Protein AF-A0A968KKZ0-F1 (afdb_monomer_lite)

Foldseek 3Di:
DLLLLVVLLCVLVPDPCCVVQPSVLSSVVLCVQLDDVRVVVLVVVVVVLVVVCVVVVHDPVRSCVDPSSLVSNLVSLVSSVVSCVVDPCSLVVSLVSQLVRVVVVCVVVVVPDDDSNVVSVVNSVSVVVSSVVSNVVVD

pLDDT: mean 91.96, std 5.71, range [55.72, 97.38]

Secondary structure (DSSP, 8-state):
-HHHHHHHHHTT---HHIIIIIHHHHHHHHHHHH-HHHHHHHHHHHHHHHHHHHHTT--HHHHHHSHHHHHHHHHHHHHHHHHHHT-TTHHHHHHHHHHHHHHHHHHH-TTS---HHHHHHHHHHHHHHHHHHHHHTT-

Radius of gyration: 15.68 Å; chains: 1; bounding box: 29×37×42 Å

Structure (mmCIF, N/CA/C/O backbone):
data_AF-A0A968KKZ0-F1
#
_entry.id   AF-A0A968KKZ0-F1
#
loop_
_atom_site.group_PDB
_atom_site.id
_atom_site.type_symbol
_atom_site.label_atom_id
_atom_site.label_alt_id
_atom_site.label_comp_id
_atom_site.label_asym_id
_atom_site.label_entity_id
_atom_site.label_seq_id
_atom_site.pdbx_PDB_ins_code
_atom_site.Cartn_x
_atom_site.Cartn_y
_atom_site.Cartn_z
_atom_site.occupancy
_atom_site.B_iso_or_equiv
_atom_site.auth_seq_id
_atom_site.auth_comp_id
_atom_site.auth_asym_id
_atom_site.auth_atom_id
_atom_site.pdbx_PDB_model_num
ATOM 1 N N . MET A 1 1 ? 0.863 -1.880 9.729 1.00 89.06 1 MET A N 1
ATOM 2 C CA . MET A 1 1 ? 0.291 -0.805 8.888 1.00 89.06 1 MET A CA 1
ATOM 3 C C . MET A 1 1 ? 0.206 -1.174 7.407 1.00 89.06 1 MET A C 1
ATOM 5 O O . MET A 1 1 ? -0.894 -1.139 6.879 1.00 89.06 1 MET A O 1
ATOM 9 N N . GLY A 1 2 ? 1.302 -1.571 6.743 1.00 89.56 2 GLY A N 1
ATOM 10 C CA . GLY A 1 2 ? 1.310 -1.813 5.286 1.00 89.56 2 GLY A CA 1
ATOM 11 C C . GLY A 1 2 ? 0.215 -2.755 4.752 1.00 89.56 2 GLY A C 1
ATOM 12 O O . GLY A 1 2 ? -0.418 -2.443 3.755 1.00 89.56 2 GLY A O 1
ATOM 13 N N . ARG A 1 3 ? -0.105 -3.853 5.455 1.00 89.81 3 ARG A N 1
ATOM 14 C CA . ARG A 1 3 ? -1.232 -4.737 5.085 1.00 89.81 3 ARG A CA 1
ATOM 15 C C . ARG A 1 3 ? -2.598 -4.042 5.154 1.00 89.81 3 ARG A C 1
ATOM 17 O O . ARG A 1 3 ? -3.441 -4.290 4.310 1.00 89.81 3 ARG A O 1
ATOM 24 N N . PHE A 1 4 ? -2.804 -3.178 6.146 1.00 90.56 4 PHE A N 1
ATOM 25 C CA . PHE A 1 4 ? -4.028 -2.385 6.313 1.00 90.56 4 PHE A CA 1
ATOM 26 C C . PHE A 1 4 ? -4.205 -1.418 5.135 1.00 90.56 4 PHE A C 1
ATOM 28 O O . PHE A 1 4 ? -5.279 -1.338 4.553 1.00 90.56 4 PHE A O 1
ATOM 35 N N . PHE A 1 5 ? -3.109 -0.759 4.746 1.00 93.25 5 PHE A N 1
ATOM 36 C CA . PHE A 1 5 ? -3.053 0.122 3.583 1.00 93.25 5 PHE A CA 1
ATOM 37 C C . PHE A 1 5 ? -3.373 -0.618 2.282 1.00 93.25 5 PHE A C 1
ATOM 39 O O . PHE A 1 5 ? -4.275 -0.204 1.562 1.00 93.25 5 PHE A O 1
ATOM 46 N N . VAL A 1 6 ? -2.688 -1.735 2.005 1.00 92.31 6 VAL A N 1
ATOM 47 C CA . VAL A 1 6 ? -2.926 -2.514 0.780 1.00 92.31 6 VAL A CA 1
ATOM 48 C C . VAL A 1 6 ? -4.352 -3.061 0.750 1.00 92.31 6 VAL A C 1
ATOM 50 O O . VAL A 1 6 ? -4.992 -2.955 -0.288 1.00 92.31 6 VAL A O 1
ATOM 53 N N . TYR A 1 7 ? -4.888 -3.541 1.879 1.00 90.62 7 TYR A N 1
ATOM 54 C CA . TYR A 1 7 ? -6.257 -4.065 1.966 1.00 90.62 7 TYR A CA 1
ATOM 55 C C . TYR A 1 7 ? -7.312 -3.066 1.474 1.00 90.62 7 TYR A C 1
ATOM 57 O O . TYR A 1 7 ? -8.220 -3.437 0.737 1.00 90.62 7 TYR A O 1
ATOM 65 N N . ALA A 1 8 ? -7.186 -1.782 1.816 1.00 88.56 8 ALA A N 1
ATOM 66 C CA . ALA A 1 8 ? -8.133 -0.764 1.346 1.00 88.56 8 ALA A CA 1
ATOM 67 C C . ALA A 1 8 ? -8.017 -0.440 -0.152 1.00 88.56 8 ALA A C 1
ATOM 69 O O . ALA A 1 8 ? -8.886 0.238 -0.705 1.00 88.56 8 ALA A O 1
ATOM 70 N N . LEU A 1 9 ? -6.951 -0.911 -0.797 1.00 89.62 9 LEU A N 1
ATOM 71 C CA . LEU A 1 9 ? -6.722 -0.803 -2.232 1.00 89.62 9 LEU A CA 1
ATOM 72 C C . LEU A 1 9 ? -7.031 -2.119 -2.963 1.00 89.62 9 LEU A C 1
ATOM 74 O O . LEU A 1 9 ? -7.143 -2.099 -4.184 1.00 89.62 9 LEU A O 1
ATOM 78 N N . GLU A 1 10 ? -7.197 -3.243 -2.249 1.00 82.19 10 GLU A N 1
ATOM 79 C CA . GLU A 1 10 ? -7.330 -4.583 -2.845 1.00 82.19 10 GLU A CA 1
ATOM 80 C C . GLU A 1 10 ? -8.475 -4.672 -3.851 1.00 82.19 10 GLU A C 1
ATOM 82 O O . GLU A 1 10 ? -8.279 -5.253 -4.911 1.00 82.19 10 GLU A O 1
ATOM 87 N N . GLY A 1 11 ? -9.621 -4.035 -3.584 1.00 77.50 11 GLY A N 1
ATOM 88 C CA . GLY A 1 11 ? -10.759 -4.025 -4.516 1.00 77.50 11 GLY A CA 1
ATOM 89 C C . GLY A 1 11 ? -10.452 -3.399 -5.885 1.00 77.50 11 GLY A C 1
ATOM 90 O O . GLY A 1 11 ? -11.189 -3.628 -6.843 1.00 77.50 11 GLY A O 1
ATOM 91 N N . TYR A 1 12 ? -9.357 -2.641 -5.987 1.00 76.38 12 TYR A N 1
ATOM 92 C CA . TYR A 1 12 ? -8.861 -2.016 -7.213 1.00 76.38 12 TYR A CA 1
ATOM 93 C C . TYR A 1 12 ? -7.598 -2.701 -7.768 1.00 76.38 12 TYR A C 1
ATOM 95 O O . TYR A 1 12 ? -7.179 -2.380 -8.876 1.00 76.38 12 TYR A O 1
ATOM 103 N N . LEU A 1 13 ? -7.001 -3.636 -7.020 1.00 82.12 13 LEU A N 1
ATOM 104 C CA . LEU A 1 13 ? -5.749 -4.338 -7.328 1.00 82.12 13 LEU A CA 1
ATOM 105 C C . LEU A 1 13 ? -6.003 -5.852 -7.453 1.00 82.12 13 LEU A C 1
ATOM 107 O O . LEU A 1 13 ? -5.469 -6.656 -6.679 1.00 82.12 13 LEU A O 1
ATOM 111 N N . ASN A 1 14 ? -6.855 -6.227 -8.412 1.00 78.00 14 ASN A N 1
ATOM 112 C CA . ASN A 1 14 ? -7.402 -7.585 -8.537 1.00 78.00 14 ASN A CA 1
ATOM 113 C C . ASN A 1 14 ? -6.532 -8.557 -9.349 1.00 78.00 14 ASN A C 1
ATOM 115 O O . ASN A 1 14 ? -6.816 -9.754 -9.363 1.00 78.00 14 ASN A O 1
ATOM 119 N N . GLU A 1 15 ? -5.470 -8.079 -9.995 1.00 81.62 15 GLU A N 1
ATOM 120 C CA . GLU A 1 15 ? -4.596 -8.936 -10.796 1.00 81.62 15 GLU A CA 1
ATOM 121 C C . GLU A 1 15 ? -3.863 -9.974 -9.920 1.00 81.62 15 GLU A C 1
ATOM 123 O O . GLU A 1 15 ? -3.204 -9.603 -8.935 1.00 81.62 15 GLU A O 1
ATOM 128 N N . PRO A 1 16 ? -3.904 -11.281 -10.260 1.00 83.00 16 PRO A N 1
ATOM 129 C CA . PRO A 1 16 ? -3.282 -12.336 -9.456 1.00 83.00 16 PRO A CA 1
ATOM 130 C C . PRO A 1 16 ? -1.789 -12.116 -9.208 1.00 83.00 16 PRO A C 1
ATOM 132 O O . PRO A 1 16 ? -1.272 -12.461 -8.141 1.00 83.00 16 PRO A O 1
ATOM 135 N N . ILE A 1 17 ? -1.083 -11.539 -10.182 1.00 83.50 17 ILE A N 1
ATOM 136 C CA . ILE A 1 17 ? 0.342 -11.236 -10.056 1.00 83.50 17 ILE A CA 1
ATOM 137 C C . ILE A 1 17 ? 0.608 -10.139 -9.021 1.00 83.50 17 ILE A C 1
ATOM 139 O O . ILE A 1 17 ? 1.571 -10.237 -8.260 1.00 83.50 17 ILE A O 1
ATOM 143 N N . ILE A 1 18 ? -0.289 -9.153 -8.897 1.00 83.50 18 ILE A N 1
ATOM 144 C CA . ILE A 1 18 ? -0.153 -8.080 -7.909 1.00 83.50 18 ILE A CA 1
ATOM 145 C C . ILE A 1 18 ? -0.248 -8.674 -6.504 1.00 83.50 18 ILE A C 1
ATOM 147 O O . ILE A 1 18 ? 0.588 -8.390 -5.642 1.00 83.50 18 ILE A O 1
ATOM 151 N N . ARG A 1 19 ? -1.213 -9.572 -6.282 1.00 83.62 19 ARG A N 1
ATOM 152 C CA . ARG A 1 19 ? -1.363 -10.259 -4.995 1.00 83.62 19 ARG A CA 1
ATOM 153 C C . ARG A 1 19 ? -0.162 -11.145 -4.658 1.00 83.62 19 ARG A C 1
ATOM 155 O O . ARG A 1 19 ? 0.277 -11.154 -3.509 1.00 83.62 19 ARG A O 1
ATOM 162 N N . ARG A 1 20 ? 0.368 -11.884 -5.638 1.00 85.56 20 ARG A N 1
ATOM 163 C CA . ARG A 1 20 ? 1.452 -12.861 -5.425 1.00 85.56 20 ARG A CA 1
ATOM 164 C C . ARG A 1 20 ? 2.835 -12.216 -5.282 1.00 85.56 20 ARG A C 1
ATOM 166 O O . ARG A 1 20 ? 3.604 -12.652 -4.428 1.00 85.56 20 ARG A O 1
ATOM 173 N N . ALA A 1 21 ? 3.141 -11.187 -6.072 1.00 86.56 21 ALA A N 1
ATOM 174 C CA . ALA A 1 21 ? 4.478 -10.593 -6.140 1.00 86.56 21 ALA A CA 1
ATOM 175 C C . ALA A 1 21 ? 4.568 -9.184 -5.527 1.00 86.56 21 ALA A C 1
ATOM 177 O O . ALA A 1 21 ? 5.604 -8.823 -4.967 1.00 86.56 21 ALA A O 1
ATOM 178 N N . ILE A 1 22 ? 3.495 -8.387 -5.587 1.00 92.75 22 ILE A N 1
ATOM 179 C CA . ILE A 1 22 ? 3.587 -6.928 -5.402 1.00 92.75 22 ILE A CA 1
ATOM 180 C C . ILE A 1 22 ? 2.999 -6.418 -4.086 1.00 92.75 22 ILE A C 1
ATOM 182 O O . ILE A 1 22 ? 3.480 -5.412 -3.566 1.00 92.75 22 ILE A O 1
ATOM 186 N N . TYR A 1 23 ? 2.036 -7.105 -3.465 1.00 90.88 23 TYR A N 1
ATOM 187 C CA . TYR A 1 23 ? 1.431 -6.640 -2.202 1.00 90.88 23 TYR A CA 1
ATOM 188 C C . TYR A 1 23 ? 2.469 -6.324 -1.122 1.00 90.88 23 TYR A C 1
ATOM 190 O O . TYR A 1 23 ? 2.337 -5.337 -0.397 1.00 90.88 23 TYR A O 1
ATOM 198 N N . ARG A 1 24 ? 3.535 -7.129 -1.032 1.00 90.88 24 ARG A N 1
ATOM 199 C CA . ARG A 1 24 ? 4.628 -6.868 -0.090 1.00 90.88 24 ARG A CA 1
ATOM 200 C C . ARG A 1 24 ? 5.386 -5.586 -0.434 1.00 90.88 24 ARG A C 1
ATOM 202 O O . ARG A 1 24 ? 5.689 -4.830 0.482 1.00 90.88 24 ARG A O 1
ATOM 209 N N . VAL A 1 25 ? 5.671 -5.343 -1.712 1.00 94.00 25 VAL A N 1
ATOM 210 C CA . VAL A 1 25 ? 6.340 -4.119 -2.181 1.00 94.00 25 VAL A CA 1
ATOM 211 C C . VAL A 1 25 ? 5.512 -2.894 -1.806 1.00 94.00 25 VAL A C 1
ATOM 213 O O . VAL A 1 25 ? 6.012 -2.002 -1.125 1.00 94.00 25 VAL A O 1
ATOM 216 N N . LEU A 1 26 ? 4.217 -2.895 -2.138 1.00 92.75 26 LEU A N 1
ATOM 217 C CA . LEU A 1 26 ? 3.322 -1.781 -1.813 1.00 92.75 26 LEU A CA 1
ATOM 218 C C . LEU A 1 26 ? 3.224 -1.562 -0.302 1.00 92.75 26 LEU A C 1
ATOM 220 O O . LEU A 1 26 ? 3.326 -0.428 0.162 1.00 92.75 26 LEU A O 1
ATOM 224 N N . ALA A 1 27 ? 3.100 -2.637 0.480 1.00 92.75 27 ALA A N 1
ATOM 225 C CA . ALA A 1 27 ? 3.059 -2.554 1.935 1.00 92.75 27 ALA A CA 1
ATOM 226 C C . ALA A 1 27 ? 4.344 -1.948 2.524 1.00 92.75 27 ALA A C 1
ATOM 228 O O . ALA A 1 27 ? 4.251 -1.127 3.437 1.00 92.75 27 ALA A O 1
ATOM 229 N N . VAL A 1 28 ? 5.521 -2.322 2.016 1.00 92.25 28 VAL A N 1
ATOM 230 C CA . VAL A 1 28 ? 6.817 -1.790 2.478 1.00 92.25 28 VAL A CA 1
ATOM 231 C C . VAL A 1 28 ? 7.005 -0.334 2.056 1.00 92.25 28 VAL A C 1
ATOM 233 O O . VAL A 1 28 ? 7.432 0.473 2.881 1.00 92.25 28 VAL A O 1
ATOM 236 N N . SER A 1 29 ? 6.575 0.036 0.844 1.00 92.88 29 SER A N 1
ATOM 237 C CA . SER A 1 29 ? 6.673 1.418 0.346 1.00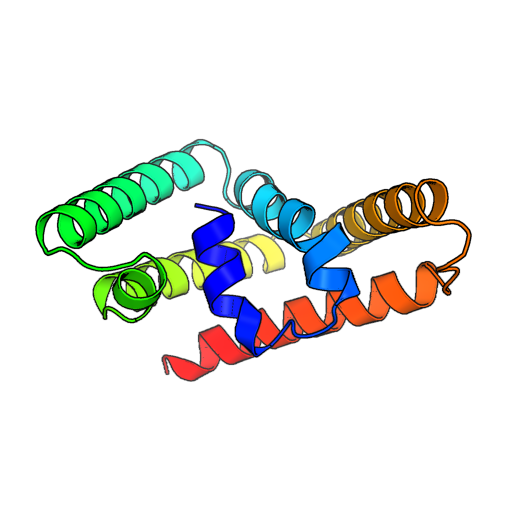 92.88 29 SER A CA 1
ATOM 238 C C . SER A 1 29 ? 6.011 2.437 1.286 1.00 92.88 29 SER A C 1
ATOM 240 O O . SER A 1 29 ? 6.399 3.602 1.336 1.00 92.88 29 SER A O 1
ATOM 242 N N . THR A 1 30 ? 5.019 2.007 2.078 1.00 93.38 30 THR A N 1
ATOM 243 C CA . THR A 1 30 ? 4.361 2.872 3.065 1.00 93.38 30 THR A CA 1
ATOM 244 C C . THR A 1 30 ? 5.281 3.311 4.198 1.00 93.38 30 THR A C 1
ATOM 246 O O . THR A 1 30 ? 5.177 4.454 4.642 1.00 93.38 30 THR A O 1
ATOM 249 N N . GLU A 1 31 ? 6.184 2.448 4.668 1.00 93.44 31 GLU A N 1
ATOM 250 C CA . GLU A 1 31 ? 7.156 2.807 5.705 1.00 93.44 31 GLU A CA 1
ATOM 251 C C . GLU A 1 31 ? 8.198 3.777 5.158 1.00 93.44 31 GLU A C 1
ATOM 253 O O . GLU A 1 31 ? 8.491 4.786 5.799 1.00 93.44 31 GLU A O 1
ATOM 258 N N . GLU A 1 32 ? 8.700 3.506 3.955 1.00 91.12 32 GLU A N 1
ATOM 259 C CA . GLU A 1 32 ? 9.680 4.351 3.272 1.00 91.12 32 GLU A CA 1
ATOM 260 C C . GLU A 1 32 ? 9.115 5.750 3.012 1.00 91.12 32 GLU A C 1
ATOM 262 O O . GLU A 1 32 ? 9.751 6.754 3.335 1.00 91.12 32 GLU A O 1
ATOM 267 N N . MET A 1 33 ? 7.877 5.825 2.515 1.00 93.69 33 MET A N 1
ATOM 268 C CA . MET A 1 33 ? 7.216 7.090 2.208 1.00 93.69 33 MET A CA 1
ATOM 269 C C . MET A 1 33 ? 6.845 7.871 3.477 1.00 93.69 33 MET A C 1
ATOM 271 O O . MET A 1 33 ? 7.157 9.057 3.636 1.00 93.69 33 MET A O 1
ATOM 275 N N . LEU A 1 34 ? 6.169 7.228 4.434 1.00 93.62 34 LEU A N 1
ATOM 276 C CA . LEU A 1 34 ? 5.674 7.917 5.631 1.00 93.62 34 LEU A CA 1
ATOM 277 C C . LEU A 1 34 ? 6.759 8.143 6.687 1.00 93.62 34 LEU A C 1
ATOM 279 O O . LEU A 1 34 ? 6.634 9.068 7.498 1.00 93.62 34 LEU A O 1
ATOM 283 N N . GLY A 1 35 ? 7.850 7.389 6.629 1.00 93.62 35 GLY A N 1
ATOM 284 C CA . GLY A 1 35 ? 8.920 7.400 7.611 1.00 93.62 35 GLY A CA 1
ATOM 285 C C . GLY A 1 35 ? 8.542 6.653 8.893 1.00 93.62 35 GLY A C 1
ATOM 286 O O . GLY A 1 35 ? 7.379 6.587 9.305 1.00 93.62 35 GLY A O 1
ATOM 287 N N . LYS A 1 36 ? 9.568 6.138 9.576 1.00 93.94 36 LYS A N 1
ATOM 288 C CA . LYS A 1 36 ? 9.442 5.242 10.737 1.00 93.94 36 LYS A CA 1
ATOM 289 C C . LYS A 1 36 ? 8.554 5.786 11.861 1.00 93.94 36 LYS A C 1
ATOM 291 O O . LYS A 1 36 ? 7.766 5.043 12.437 1.00 93.94 36 LYS A O 1
ATOM 296 N N . LYS A 1 37 ? 8.645 7.086 12.175 1.00 94.81 37 LYS A N 1
ATOM 297 C CA . LYS A 1 37 ? 7.842 7.707 13.247 1.00 94.81 37 LYS A CA 1
ATOM 298 C C . LYS A 1 37 ? 6.341 7.616 12.951 1.00 94.81 37 LYS A C 1
ATOM 300 O O . LYS A 1 37 ? 5.585 7.121 13.785 1.00 94.81 37 LYS A O 1
ATOM 305 N N . THR A 1 38 ? 5.923 8.057 11.765 1.00 95.12 38 THR A N 1
ATOM 306 C CA . THR A 1 38 ? 4.517 8.018 11.336 1.00 95.12 38 THR A CA 1
ATOM 307 C C . THR A 1 38 ? 4.036 6.580 11.184 1.00 95.12 38 THR A C 1
ATOM 309 O O . THR A 1 38 ? 2.974 6.233 11.699 1.00 95.12 38 THR A O 1
ATOM 312 N N . PHE A 1 39 ? 4.849 5.719 10.566 1.00 94.44 39 PHE A N 1
ATOM 313 C CA . PHE A 1 39 ? 4.535 4.300 10.402 1.00 94.44 39 PHE A CA 1
ATOM 314 C C . PHE A 1 39 ? 4.277 3.596 11.743 1.00 94.44 39 PHE A C 1
ATOM 316 O O . PHE A 1 39 ? 3.301 2.853 11.886 1.00 94.44 39 PHE A O 1
ATOM 323 N N . ASN A 1 40 ? 5.119 3.849 12.748 1.00 95.50 40 ASN A N 1
ATOM 324 C CA . ASN A 1 40 ? 4.975 3.257 14.077 1.00 95.50 40 ASN A CA 1
ATOM 325 C C . ASN A 1 40 ? 3.723 3.760 14.798 1.00 95.50 40 ASN A C 1
ATOM 327 O O . ASN A 1 40 ? 3.003 2.956 15.387 1.00 95.50 40 ASN A O 1
ATOM 331 N N . SER A 1 41 ? 3.431 5.061 14.708 1.00 96.12 41 SER A N 1
ATOM 332 C CA . SER A 1 41 ? 2.228 5.646 15.310 1.00 96.12 41 SER A CA 1
ATOM 333 C C . SER A 1 41 ? 0.948 5.013 14.748 1.00 96.12 41 SER A C 1
ATOM 335 O O . SER A 1 41 ? 0.107 4.529 15.509 1.00 96.12 41 SER A O 1
ATOM 337 N N . TYR A 1 42 ? 0.833 4.899 13.422 1.00 96.81 42 TYR A N 1
ATOM 338 C CA . TYR A 1 42 ? -0.311 4.225 12.800 1.00 96.81 42 TYR A CA 1
ATOM 339 C C . TYR A 1 42 ? -0.329 2.720 13.062 1.00 96.81 42 TYR A C 1
ATOM 341 O O . TYR A 1 42 ? -1.399 2.140 13.232 1.00 96.81 42 TYR A O 1
ATOM 349 N N . THR A 1 43 ? 0.832 2.068 13.144 1.00 96.00 43 THR A N 1
ATOM 350 C CA . THR A 1 43 ? 0.909 0.651 13.526 1.00 96.00 43 THR A CA 1
ATOM 351 C C . THR A 1 43 ? 0.354 0.418 14.930 1.00 96.00 43 THR A C 1
ATOM 353 O O . THR A 1 43 ? -0.386 -0.546 15.124 1.00 96.00 43 THR A O 1
ATO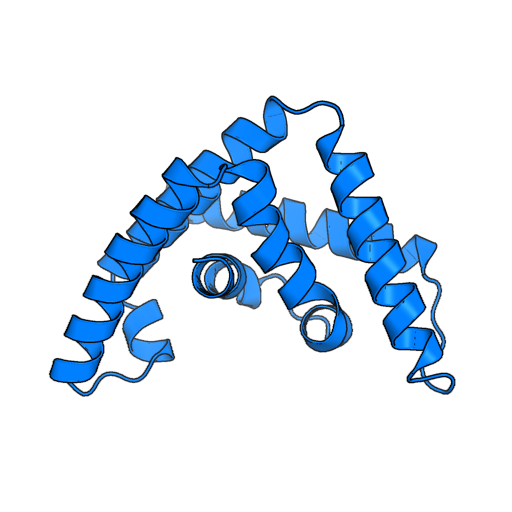M 356 N N . GLN A 1 44 ? 0.632 1.306 15.887 1.00 96.50 44 GLN A N 1
ATOM 357 C CA . GLN A 1 44 ? 0.045 1.242 17.228 1.00 96.50 44 GLN A CA 1
ATOM 358 C C . GLN A 1 44 ? -1.474 1.453 17.187 1.00 96.50 44 GLN A C 1
ATOM 360 O O . GLN A 1 44 ? -2.204 0.609 17.703 1.00 96.50 44 GLN A O 1
ATOM 365 N N . LYS A 1 45 ? -1.962 2.497 16.496 1.00 96.69 45 LYS A N 1
ATOM 366 C CA . LYS A 1 45 ? -3.408 2.755 16.316 1.00 96.69 45 LYS A CA 1
ATOM 367 C C . LYS A 1 45 ? -4.132 1.532 15.733 1.00 96.69 45 LYS A C 1
ATOM 369 O O . LYS A 1 45 ? -5.122 1.072 16.292 1.00 96.69 45 LYS A O 1
ATOM 374 N N . ILE A 1 46 ? -3.590 0.950 14.661 1.00 96.81 46 ILE A N 1
ATOM 375 C CA . ILE A 1 46 ? -4.125 -0.263 14.019 1.00 96.81 46 ILE A CA 1
ATOM 376 C C . ILE A 1 46 ? -4.086 -1.468 14.964 1.00 96.81 46 ILE A C 1
ATOM 378 O O . ILE A 1 46 ? -5.021 -2.264 14.984 1.00 96.81 46 ILE A O 1
ATOM 382 N N . THR A 1 47 ? -3.024 -1.614 15.756 1.00 97.12 47 THR A N 1
ATOM 383 C CA . THR A 1 47 ? -2.908 -2.715 16.722 1.00 97.12 47 THR A CA 1
ATOM 384 C C . THR A 1 47 ? -4.029 -2.660 17.756 1.00 97.12 47 THR A C 1
ATOM 386 O O . THR A 1 47 ? -4.618 -3.692 18.066 1.00 97.12 47 THR A O 1
ATOM 389 N N . GLU A 1 48 ? -4.369 -1.472 18.254 1.00 97.38 48 GLU A N 1
ATOM 390 C CA . GLU A 1 48 ? -5.475 -1.314 19.203 1.00 97.38 48 GLU A CA 1
ATOM 391 C C . GLU A 1 48 ? -6.843 -1.570 18.558 1.00 97.38 48 GLU A C 1
ATOM 393 O O . GLU A 1 48 ? -7.678 -2.249 19.158 1.00 97.38 48 GLU A O 1
ATOM 398 N N . ILE A 1 49 ? -7.048 -1.138 17.307 1.00 97.00 49 ILE A N 1
ATOM 399 C CA . ILE A 1 49 ? -8.250 -1.478 16.525 1.00 97.00 49 ILE A CA 1
ATOM 400 C C . ILE A 1 49 ? -8.401 -3.003 16.402 1.00 97.00 49 ILE A C 1
ATOM 402 O O . ILE A 1 49 ? -9.462 -3.552 16.698 1.00 97.00 49 ILE A O 1
ATOM 406 N N . LEU A 1 50 ? -7.326 -3.702 16.024 1.00 96.44 50 LEU A N 1
ATOM 407 C CA . LEU A 1 50 ? -7.323 -5.159 15.877 1.00 96.44 50 LEU A CA 1
ATOM 408 C C . LEU A 1 50 ? -7.567 -5.880 17.205 1.00 96.44 50 LEU A C 1
ATOM 410 O O . LEU A 1 50 ? -8.341 -6.834 17.245 1.00 96.44 50 LEU A O 1
ATOM 414 N N . LYS A 1 51 ? -6.946 -5.426 18.300 1.00 97.06 51 LYS A N 1
ATOM 415 C CA . LYS A 1 51 ? -7.178 -5.990 19.640 1.00 97.06 51 LYS A CA 1
ATOM 416 C C . LYS A 1 51 ? -8.629 -5.829 20.075 1.00 97.06 51 LYS A C 1
ATOM 418 O O . LYS A 1 51 ? -9.183 -6.758 20.658 1.00 97.06 51 LYS A O 1
ATOM 423 N N . LYS A 1 52 ? -9.235 -4.667 19.816 1.00 96.31 52 LYS A N 1
ATOM 424 C CA . LYS A 1 52 ? -10.649 -4.427 20.116 1.00 96.31 52 LYS A CA 1
ATOM 425 C C . LYS A 1 52 ? -11.538 -5.381 19.316 1.00 96.31 52 LYS A C 1
ATOM 427 O O . LYS A 1 52 ? -12.313 -6.113 19.920 1.00 96.31 52 LYS A O 1
ATOM 432 N N . GLY A 1 53 ? -11.345 -5.454 18.000 1.00 96.50 53 GLY A N 1
ATOM 433 C CA . GLY A 1 53 ? -12.116 -6.359 17.147 1.00 96.50 53 GLY A CA 1
ATOM 434 C C . GLY A 1 53 ? -11.968 -7.831 17.540 1.00 96.50 53 GLY A C 1
ATOM 435 O O . GLY A 1 53 ? -12.956 -8.553 17.601 1.00 96.50 53 GLY A O 1
ATOM 436 N N . ALA A 1 54 ? -10.758 -8.267 17.904 1.00 96.12 54 ALA A N 1
ATOM 437 C CA . ALA A 1 54 ? -10.525 -9.628 18.386 1.00 96.12 54 ALA A CA 1
ATOM 438 C C . ALA A 1 54 ? -11.270 -9.929 19.699 1.00 96.12 54 ALA A C 1
ATOM 440 O O . ALA A 1 54 ? -11.829 -11.014 19.844 1.00 96.12 54 ALA A O 1
ATOM 441 N N . LYS A 1 55 ? -11.324 -8.975 20.640 1.00 97.00 55 LYS A N 1
ATOM 442 C CA . LYS A 1 55 ? -12.117 -9.110 21.880 1.00 97.00 55 LYS A CA 1
ATOM 443 C C . LYS A 1 55 ? -13.618 -9.210 21.606 1.00 97.00 55 LYS A C 1
ATOM 445 O O . LYS A 1 55 ? -14.326 -9.86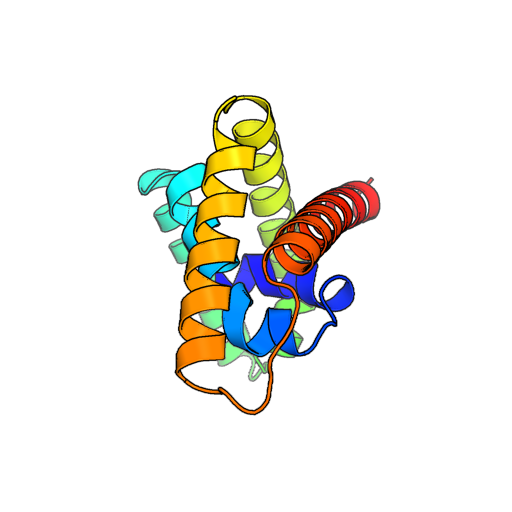4 22.360 1.00 97.00 55 LYS A O 1
ATOM 450 N N . GLU A 1 56 ? -14.079 -8.580 20.534 1.00 96.06 56 GLU A N 1
ATOM 451 C CA . GLU A 1 56 ? -15.468 -8.619 20.065 1.00 96.06 56 GLU A CA 1
ATOM 452 C C . GLU A 1 56 ? -15.759 -9.843 19.171 1.00 96.06 56 GLU A C 1
ATOM 454 O O . GLU A 1 56 ? -16.875 -10.004 18.686 1.00 96.06 56 GLU A O 1
ATOM 459 N N . GLY A 1 57 ? -14.775 -10.726 18.951 1.00 96.81 57 GLY A N 1
ATOM 460 C CA . GLY A 1 57 ? -14.927 -11.925 18.122 1.00 96.81 57 GLY A CA 1
ATOM 461 C C . GLY A 1 57 ? -14.959 -11.652 16.613 1.00 96.81 57 GLY A C 1
ATOM 462 O O . GLY A 1 57 ? -15.349 -12.525 15.837 1.00 96.81 57 GLY A O 1
ATOM 463 N N . LEU A 1 58 ? -14.552 -10.459 16.174 1.00 96.75 58 LEU A N 1
ATOM 464 C CA . LEU A 1 58 ? -14.537 -10.082 14.764 1.00 96.75 58 LEU A CA 1
ATOM 465 C C . LEU A 1 58 ? -13.342 -10.703 14.032 1.00 96.75 58 LEU A C 1
ATOM 467 O O . LEU A 1 58 ? -12.200 -10.670 14.496 1.00 96.75 58 LEU A O 1
ATOM 471 N N . SER A 1 59 ? -13.596 -11.214 12.827 1.00 95.69 59 SER A N 1
ATOM 472 C CA . SER A 1 59 ? -12.530 -11.588 11.896 1.00 95.69 59 SER A CA 1
ATOM 473 C C . SER A 1 59 ? -11.806 -10.346 11.369 1.00 95.69 59 SER A C 1
ATOM 475 O O . SER A 1 59 ? -12.364 -9.250 11.358 1.00 95.69 59 SER A O 1
ATOM 477 N N . TYR A 1 60 ? -10.581 -10.508 10.858 1.00 91.62 60 TYR A N 1
ATOM 478 C CA . TYR A 1 60 ? -9.821 -9.395 10.274 1.00 91.62 60 TYR A CA 1
ATOM 479 C C . TYR A 1 60 ? -10.627 -8.628 9.214 1.00 91.62 60 TYR A C 1
ATOM 481 O O . TYR A 1 60 ? -10.684 -7.405 9.259 1.00 91.62 60 TYR A O 1
ATOM 489 N N . ASN A 1 61 ? -11.303 -9.338 8.304 1.00 92.25 61 ASN A N 1
ATOM 490 C CA . ASN A 1 61 ? -12.098 -8.710 7.246 1.00 92.25 61 ASN A CA 1
ATOM 491 C C . ASN A 1 61 ? -13.257 -7.888 7.826 1.00 92.25 61 ASN A C 1
ATOM 493 O O . ASN A 1 61 ? -13.499 -6.778 7.365 1.00 92.25 61 ASN A O 1
ATOM 497 N N . LYS A 1 62 ? -13.915 -8.389 8.882 1.00 95.00 62 LYS A N 1
ATOM 498 C CA . LYS A 1 62 ? -14.960 -7.641 9.592 1.00 95.00 62 LYS A CA 1
ATOM 499 C C . LYS A 1 62 ? -14.397 -6.401 10.280 1.00 95.00 62 LYS A C 1
ATOM 501 O O . LYS A 1 62 ? -14.969 -5.330 10.144 1.00 95.00 62 LYS A O 1
ATOM 506 N N . VAL A 1 63 ? -13.225 -6.504 10.909 1.00 96.06 63 VAL A N 1
ATOM 507 C CA . VAL A 1 63 ? -12.537 -5.334 11.476 1.00 96.06 63 VAL A CA 1
ATOM 508 C C . VAL A 1 63 ? -12.212 -4.297 10.402 1.00 96.06 63 VAL A C 1
ATOM 510 O O . VAL A 1 63 ? -12.356 -3.107 10.656 1.00 96.06 63 VAL A O 1
ATOM 513 N N . MET A 1 64 ? -11.805 -4.706 9.199 1.00 92.94 64 MET A N 1
ATOM 514 C CA . MET A 1 64 ? -11.537 -3.770 8.099 1.00 92.94 64 MET A CA 1
ATOM 515 C C . MET A 1 64 ? -12.796 -3.052 7.586 1.00 92.94 64 MET A C 1
ATOM 517 O O . MET A 1 64 ? -12.689 -1.957 7.033 1.00 92.94 64 MET A O 1
ATOM 521 N N . GLU A 1 65 ? -13.980 -3.647 7.755 1.00 92.62 65 GLU A N 1
ATOM 522 C CA . GLU A 1 65 ? -15.261 -3.047 7.363 1.00 92.62 65 GLU A CA 1
ATOM 523 C C . GLU A 1 65 ? -15.730 -1.952 8.338 1.00 92.62 65 GLU A C 1
ATOM 525 O O . GLU A 1 65 ? -16.524 -1.090 7.937 1.00 92.62 65 GLU A O 1
ATOM 530 N N . GLU A 1 66 ? -15.212 -1.952 9.571 1.00 94.88 66 GLU A N 1
ATOM 531 C CA . GLU A 1 66 ? -15.536 -0.975 10.611 1.00 94.88 66 GLU A CA 1
ATOM 532 C C . GLU A 1 66 ? -15.177 0.456 10.203 1.00 94.88 66 GLU A C 1
ATOM 534 O O . GLU A 1 66 ? -14.141 0.724 9.581 1.00 94.88 66 GLU A O 1
ATOM 539 N N . LYS A 1 67 ? -16.010 1.410 10.637 1.00 93.44 67 LYS A N 1
ATOM 540 C CA . LYS A 1 67 ? -15.829 2.841 10.352 1.00 93.44 67 LYS A CA 1
ATOM 541 C C . LYS A 1 67 ? -14.433 3.333 10.755 1.00 93.44 67 LYS A C 1
ATOM 543 O O . LYS A 1 67 ? -13.747 3.945 9.944 1.00 93.44 67 LYS A O 1
ATOM 548 N N . VAL A 1 68 ? -13.977 2.979 11.960 1.00 94.62 68 VAL A N 1
ATOM 549 C CA . VAL A 1 68 ? -12.659 3.387 12.479 1.00 94.62 68 VAL A CA 1
ATOM 550 C C . VAL A 1 68 ? -11.498 2.863 11.623 1.00 94.62 68 VAL A C 1
ATOM 552 O O . VAL A 1 68 ? -10.491 3.552 11.451 1.00 94.62 68 VAL A O 1
ATOM 555 N N . SER A 1 69 ? -11.629 1.663 11.052 1.00 94.69 69 SER A N 1
ATOM 556 C CA . SER A 1 69 ? -10.611 1.067 10.180 1.00 94.69 69 SER A CA 1
ATOM 557 C C . SER A 1 69 ? -10.567 1.750 8.820 1.00 94.69 69 SER A C 1
ATOM 559 O O . SER A 1 69 ? -9.477 2.024 8.307 1.00 94.69 69 SER A O 1
ATOM 561 N N . LYS A 1 70 ? -11.738 2.067 8.256 1.00 93.00 70 LYS A N 1
ATOM 562 C CA . LYS A 1 70 ? -11.862 2.815 6.997 1.00 93.00 70 LYS A CA 1
ATOM 563 C C . LYS A 1 70 ? -11.289 4.222 7.130 1.00 93.00 70 LYS A C 1
ATOM 565 O O . LYS A 1 70 ? -10.425 4.587 6.340 1.00 93.00 70 LYS A O 1
ATOM 570 N N . GLU A 1 71 ? -11.663 4.950 8.181 1.00 94.31 71 GLU A N 1
ATOM 571 C CA . GLU A 1 71 ? -11.126 6.284 8.487 1.00 94.31 71 GLU A CA 1
ATOM 572 C C . GLU A 1 71 ? -9.608 6.248 8.684 1.00 94.31 71 GLU A C 1
ATOM 574 O O . GLU A 1 71 ? -8.878 7.019 8.064 1.00 94.31 71 GLU A O 1
ATOM 579 N N . THR A 1 72 ? -9.109 5.294 9.479 1.00 95.19 72 THR A N 1
ATOM 580 C CA . THR A 1 72 ? -7.664 5.137 9.704 1.00 95.19 72 THR A CA 1
ATOM 581 C C . THR A 1 72 ? -6.927 4.856 8.400 1.00 95.19 72 THR A C 1
ATOM 583 O O . THR A 1 72 ? -5.856 5.413 8.168 1.00 95.19 72 THR A O 1
ATOM 586 N N . THR A 1 73 ? -7.478 4.008 7.531 1.00 93.88 73 THR A N 1
ATOM 587 C CA . THR A 1 73 ? -6.823 3.715 6.254 1.00 93.88 73 THR A CA 1
ATOM 588 C C . THR A 1 73 ? -6.884 4.895 5.290 1.00 93.88 73 THR A C 1
ATOM 590 O O . THR A 1 73 ? -5.887 5.179 4.628 1.00 93.88 73 THR A O 1
ATOM 593 N N . HIS A 1 74 ? -7.998 5.626 5.259 1.00 94.25 74 HIS A N 1
ATOM 594 C CA . HIS A 1 74 ? -8.128 6.846 4.467 1.00 94.25 74 HIS A CA 1
ATOM 595 C C . HIS A 1 74 ? -7.103 7.910 4.892 1.00 94.25 74 HIS A C 1
ATOM 597 O O . HIS A 1 74 ? -6.416 8.473 4.041 1.00 94.25 74 HIS A O 1
ATOM 603 N N . GLU A 1 75 ? -6.919 8.134 6.199 1.00 95.44 75 GLU A N 1
ATOM 604 C CA . GLU A 1 75 ? -5.877 9.031 6.722 1.00 95.44 75 GLU A CA 1
ATOM 605 C C . GLU A 1 75 ? -4.475 8.625 6.231 1.00 95.44 75 GLU A C 1
ATOM 607 O O . GLU A 1 75 ? -3.707 9.469 5.765 1.00 95.44 75 GLU A O 1
ATOM 612 N N . ILE A 1 76 ? -4.145 7.330 6.301 1.00 96.25 76 ILE A N 1
ATOM 613 C CA . ILE A 1 76 ? -2.850 6.806 5.842 1.00 96.25 76 ILE A CA 1
ATOM 614 C C . ILE A 1 76 ? -2.681 7.041 4.337 1.00 96.25 76 ILE A C 1
ATOM 616 O O . ILE A 1 76 ? -1.619 7.499 3.915 1.00 96.25 76 ILE A O 1
ATOM 620 N N . ILE A 1 77 ? -3.709 6.751 3.533 1.00 95.94 77 ILE A N 1
ATOM 621 C CA . ILE A 1 77 ? -3.687 6.941 2.076 1.00 95.94 77 ILE A CA 1
ATOM 622 C C . ILE A 1 77 ? -3.514 8.418 1.723 1.00 95.94 77 ILE A C 1
ATOM 624 O O . ILE A 1 77 ? -2.697 8.743 0.863 1.00 95.94 77 ILE A O 1
ATOM 628 N N . LYS A 1 78 ? -4.208 9.319 2.421 1.00 96.25 78 LYS A N 1
ATOM 629 C CA . LYS A 1 78 ? -4.061 10.766 2.239 1.00 96.25 78 LYS A CA 1
ATOM 630 C C . LYS A 1 78 ? -2.640 11.235 2.534 1.00 96.25 78 LYS A C 1
ATOM 632 O O . LYS A 1 78 ? -2.034 11.896 1.695 1.00 96.25 78 LYS A O 1
ATOM 637 N N . LEU A 1 79 ? -2.075 10.844 3.676 1.00 96.25 79 LEU A N 1
ATOM 638 C CA . LEU A 1 79 ? -0.694 11.192 4.028 1.00 96.25 79 LEU A CA 1
ATOM 639 C C . LEU A 1 79 ? 0.314 10.616 3.031 1.00 96.25 79 LEU A C 1
ATOM 641 O O . LEU A 1 79 ? 1.286 11.284 2.672 1.00 96.25 79 LEU A O 1
ATOM 645 N N . TYR A 1 80 ? 0.085 9.380 2.586 1.00 96.38 80 TYR A N 1
ATOM 646 C CA . TYR A 1 80 ? 0.923 8.731 1.586 1.00 96.38 80 TYR A CA 1
ATOM 647 C C . TYR A 1 80 ? 0.892 9.520 0.280 1.00 96.38 80 TYR A C 1
ATOM 649 O O . TYR A 1 80 ? 1.946 9.894 -0.225 1.00 96.38 80 TYR A O 1
ATOM 657 N N . TRP A 1 81 ? -0.305 9.850 -0.211 1.00 95.88 81 TRP A N 1
ATOM 658 C CA . TRP A 1 81 ? -0.511 10.643 -1.419 1.00 95.88 81 TRP A CA 1
ATOM 659 C C . TRP A 1 81 ? 0.162 12.017 -1.336 1.00 95.88 81 TRP A C 1
ATOM 661 O O . TRP A 1 81 ? 0.902 12.401 -2.238 1.00 95.88 81 TRP A O 1
ATOM 671 N N . GLU A 1 82 ? -0.025 12.747 -0.237 1.00 95.19 82 GLU A N 1
ATOM 672 C CA . GLU A 1 82 ? 0.578 14.071 -0.046 1.00 95.19 82 GLU A CA 1
ATOM 673 C C . GLU A 1 82 ? 2.110 14.031 -0.057 1.00 95.19 82 GLU A C 1
ATOM 675 O O . GLU A 1 82 ? 2.751 14.909 -0.638 1.00 95.19 82 GLU A O 1
ATOM 680 N N . LYS A 1 83 ? 2.716 13.025 0.581 1.00 94.38 83 LYS A N 1
ATOM 681 C CA . LYS A 1 83 ? 4.173 12.865 0.567 1.00 94.38 83 LYS A CA 1
ATOM 682 C C . LYS A 1 83 ? 4.696 12.402 -0.784 1.00 94.38 83 LYS A C 1
ATOM 684 O O . LYS A 1 83 ? 5.736 12.884 -1.229 1.00 94.38 83 LYS A O 1
ATOM 689 N N . MET A 1 84 ? 3.959 11.513 -1.437 1.00 94.50 84 MET A N 1
ATOM 690 C CA . MET A 1 84 ? 4.261 11.027 -2.774 1.00 94.50 84 MET A CA 1
ATOM 691 C C . MET A 1 84 ? 4.372 12.193 -3.764 1.00 94.50 84 MET A C 1
ATOM 693 O O . MET A 1 84 ? 5.382 12.321 -4.447 1.00 94.50 84 MET A O 1
ATOM 697 N N . GLN A 1 85 ? 3.390 13.101 -3.759 1.00 92.75 85 GLN A N 1
ATOM 698 C CA . GLN A 1 85 ? 3.372 14.304 -4.606 1.00 92.75 85 GLN A CA 1
ATOM 699 C C . GLN A 1 85 ? 4.549 15.259 -4.332 1.00 92.75 85 GLN A C 1
ATOM 701 O O . GLN A 1 85 ? 4.956 16.016 -5.208 1.00 92.75 85 GLN A O 1
ATOM 706 N N . LYS A 1 86 ? 5.117 15.221 -3.122 1.00 93.31 86 LYS A N 1
ATOM 707 C CA . LYS A 1 86 ? 6.279 16.029 -2.717 1.00 93.31 86 LYS A CA 1
ATOM 708 C C . LYS A 1 86 ? 7.620 15.331 -2.955 1.00 93.31 86 LYS A C 1
ATOM 710 O O . LYS A 1 86 ? 8.653 15.919 -2.647 1.00 93.31 86 LYS A O 1
ATOM 715 N N . THR A 1 87 ? 7.621 14.099 -3.465 1.00 92.00 87 THR A N 1
ATOM 716 C CA . THR A 1 87 ? 8.827 13.282 -3.640 1.00 92.00 87 THR A CA 1
ATOM 717 C C . THR A 1 87 ? 9.078 13.035 -5.131 1.00 92.00 87 THR A C 1
ATOM 719 O O . THR A 1 87 ? 8.537 12.081 -5.688 1.00 92.00 87 THR A O 1
ATOM 722 N N . PRO A 1 88 ? 9.925 13.845 -5.800 1.00 86.31 88 PRO A N 1
ATOM 723 C CA . PRO A 1 88 ? 10.123 13.764 -7.251 1.00 86.31 88 PRO A CA 1
ATOM 724 C C . PRO A 1 88 ? 10.639 12.406 -7.746 1.00 86.31 88 PRO A C 1
ATOM 726 O O . PRO A 1 88 ? 10.372 12.010 -8.874 1.00 86.31 88 PRO A O 1
ATOM 729 N N . SER A 1 89 ? 11.384 11.676 -6.909 1.00 90.44 89 SER A N 1
ATOM 730 C CA . SER A 1 89 ? 11.958 10.372 -7.257 1.00 90.44 89 SER A CA 1
ATOM 731 C C . SER A 1 89 ? 11.022 9.193 -7.013 1.00 90.44 89 SER A C 1
ATOM 733 O O . SER A 1 89 ? 11.395 8.065 -7.335 1.00 90.44 89 SER A O 1
ATOM 735 N N . PHE A 1 90 ? 9.849 9.419 -6.417 1.00 90.19 90 PHE A N 1
ATOM 736 C CA . PHE A 1 90 ? 9.026 8.328 -5.911 1.00 90.19 90 PHE A CA 1
ATOM 737 C C . PHE A 1 90 ? 8.561 7.384 -7.015 1.00 90.19 90 PHE A C 1
ATOM 739 O O . PHE A 1 90 ? 8.683 6.174 -6.863 1.00 90.19 90 PHE A O 1
ATOM 746 N N . GLU A 1 91 ? 8.048 7.925 -8.122 1.00 93.44 91 GLU A N 1
ATOM 747 C CA . GLU A 1 91 ? 7.562 7.109 -9.236 1.00 93.44 91 GLU A CA 1
ATOM 748 C C . GLU A 1 91 ? 8.646 6.144 -9.713 1.00 93.44 91 GLU A C 1
ATOM 750 O O . GLU A 1 91 ? 8.430 4.936 -9.775 1.00 93.44 91 GLU A O 1
ATOM 755 N N . LYS A 1 92 ? 9.845 6.677 -9.965 1.00 94.88 92 LYS A N 1
ATOM 756 C CA . LYS A 1 92 ? 10.999 5.881 -10.377 1.00 94.88 92 LYS A CA 1
ATOM 757 C C . LYS A 1 92 ? 11.377 4.841 -9.320 1.00 94.88 92 LYS A C 1
ATOM 759 O O . LYS A 1 92 ? 11.642 3.695 -9.663 1.00 94.88 92 LYS A O 1
ATOM 764 N N . GLN A 1 93 ? 11.402 5.223 -8.042 1.00 94.00 93 GLN A N 1
ATOM 765 C CA . GLN A 1 93 ? 11.729 4.309 -6.944 1.00 94.00 93 GLN A CA 1
ATOM 766 C C . GLN A 1 93 ? 10.726 3.157 -6.848 1.00 94.00 93 GLN A C 1
ATOM 768 O O . GLN A 1 93 ? 11.142 2.003 -6.790 1.00 94.00 93 GLN A O 1
ATOM 773 N N . LEU A 1 94 ? 9.425 3.451 -6.889 1.00 94.94 94 LEU A N 1
ATOM 774 C CA . LEU A 1 94 ? 8.389 2.429 -6.809 1.00 94.94 94 LEU A CA 1
ATOM 775 C C . LEU A 1 94 ? 8.407 1.515 -8.040 1.00 94.94 94 LEU A C 1
ATOM 777 O O . LEU A 1 94 ? 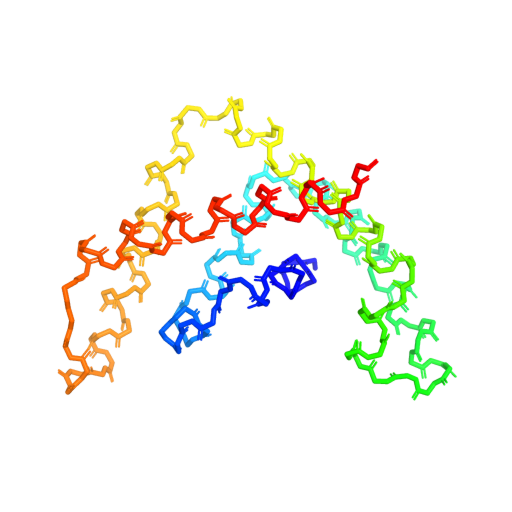8.354 0.298 -7.882 1.00 94.94 94 LEU A O 1
ATOM 781 N N . LYS A 1 95 ? 8.546 2.071 -9.252 1.00 96.06 95 LYS A N 1
ATOM 782 C CA . LYS A 1 95 ? 8.672 1.276 -10.485 1.00 96.06 95 LYS A CA 1
ATOM 783 C C . LYS A 1 95 ? 9.866 0.321 -10.419 1.00 96.06 95 LYS A C 1
ATOM 785 O O . LYS A 1 95 ? 9.701 -0.861 -10.696 1.00 96.06 95 LYS A O 1
ATOM 790 N N . ASN A 1 96 ? 11.020 0.783 -9.933 1.00 96.25 96 ASN A N 1
ATOM 791 C CA . ASN A 1 96 ? 12.194 -0.074 -9.732 1.00 96.25 96 ASN A CA 1
ATOM 792 C C . ASN A 1 96 ? 11.951 -1.190 -8.699 1.00 96.25 96 ASN A C 1
ATOM 794 O O . ASN A 1 96 ? 12.461 -2.298 -8.846 1.00 96.25 96 ASN A O 1
ATOM 798 N N . GLN A 1 97 ? 11.190 -0.918 -7.636 1.00 95.25 97 GLN A N 1
ATOM 799 C CA . GLN A 1 97 ? 10.842 -1.942 -6.647 1.00 95.25 97 GLN A CA 1
ATOM 800 C C . GLN A 1 97 ? 9.870 -2.985 -7.214 1.00 95.25 97 GLN A C 1
ATOM 802 O O . GLN A 1 97 ? 9.992 -4.169 -6.889 1.00 95.25 97 GLN A O 1
ATOM 807 N N . ILE A 1 98 ? 8.917 -2.558 -8.049 1.00 95.88 98 ILE A N 1
ATOM 808 C CA . ILE A 1 98 ? 7.995 -3.451 -8.762 1.00 95.88 98 ILE A CA 1
ATOM 809 C C . ILE A 1 98 ? 8.788 -4.330 -9.733 1.00 95.88 98 ILE A C 1
ATOM 811 O O . ILE A 1 98 ? 8.662 -5.550 -9.666 1.00 95.88 98 ILE A O 1
ATOM 815 N N . ASP A 1 99 ? 9.658 -3.733 -10.549 1.00 96.50 99 ASP A N 1
ATOM 816 C CA . ASP A 1 99 ? 10.531 -4.434 -11.498 1.00 96.50 99 ASP A CA 1
ATOM 817 C C . ASP A 1 99 ? 11.359 -5.530 -10.811 1.00 96.50 99 ASP A C 1
ATOM 819 O O . ASP A 1 99 ? 11.304 -6.703 -11.189 1.00 96.50 99 ASP A O 1
ATOM 823 N N . ALA A 1 100 ? 12.043 -5.180 -9.717 1.00 95.75 100 ALA A N 1
ATOM 824 C CA . ALA A 1 100 ? 12.856 -6.129 -8.964 1.00 95.75 100 ALA A CA 1
ATOM 825 C C . ALA A 1 100 ? 12.021 -7.289 -8.390 1.00 95.75 100 ALA A C 1
ATOM 827 O O . ALA A 1 100 ? 12.477 -8.437 -8.348 1.00 95.75 100 ALA A O 1
ATOM 828 N N . ALA A 1 101 ? 10.793 -7.012 -7.942 1.00 95.19 101 ALA A N 1
ATOM 829 C CA . ALA A 1 101 ? 9.894 -8.036 -7.420 1.00 95.19 101 ALA A CA 1
ATOM 830 C C . ALA A 1 101 ? 9.353 -8.957 -8.521 1.00 95.19 101 ALA A C 1
ATOM 832 O O . ALA A 1 101 ? 9.296 -10.170 -8.308 1.00 95.19 101 ALA A O 1
ATOM 833 N N . LEU A 1 102 ? 9.009 -8.410 -9.689 1.00 94.44 102 LEU A N 1
ATOM 834 C CA . LEU A 1 102 ? 8.564 -9.178 -10.854 1.00 94.44 102 LEU A CA 1
ATOM 835 C C . LEU A 1 102 ? 9.690 -10.045 -11.420 1.00 94.44 102 LEU A C 1
ATOM 837 O O . LEU A 1 102 ? 9.492 -11.244 -11.602 1.00 94.44 102 LEU A O 1
ATOM 841 N N . THR A 1 103 ? 10.891 -9.484 -11.578 1.00 94.50 103 THR A N 1
ATOM 842 C CA . THR A 1 103 ? 12.094 -10.222 -11.997 1.00 94.50 103 THR A CA 1
ATOM 843 C C . THR A 1 103 ? 12.359 -11.403 -11.068 1.00 94.50 103 THR A C 1
ATOM 845 O O . THR A 1 103 ? 12.563 -12.536 -11.510 1.00 94.50 103 THR A O 1
ATOM 848 N N . LYS A 1 104 ? 12.294 -11.169 -9.750 1.00 93.88 104 LYS A N 1
ATOM 849 C CA . LYS A 1 104 ? 12.459 -12.232 -8.755 1.00 93.88 104 LYS A CA 1
ATOM 850 C C . LYS A 1 104 ? 11.346 -13.279 -8.831 1.00 93.88 104 LYS A C 1
ATOM 852 O O . LYS A 1 104 ? 11.631 -14.463 -8.665 1.00 93.88 104 LYS A O 1
ATOM 857 N N . TYR A 1 105 ? 10.100 -12.861 -9.042 1.00 92.75 105 TYR A N 1
ATOM 858 C CA . TYR A 1 105 ? 8.963 -13.771 -9.167 1.00 92.75 105 TYR A CA 1
ATOM 859 C C . TYR A 1 105 ? 9.112 -14.680 -10.391 1.00 92.75 105 TYR A C 1
ATOM 861 O O . TYR A 1 105 ? 9.036 -15.899 -10.254 1.00 92.75 105 TYR A O 1
ATOM 869 N N . GLN A 1 106 ? 9.412 -14.109 -11.558 1.00 91.88 106 GLN A N 1
ATOM 870 C CA . GLN A 1 106 ? 9.579 -14.858 -12.803 1.00 91.88 106 GLN A CA 1
ATOM 871 C C . GLN A 1 106 ? 10.778 -15.815 -12.741 1.00 91.88 106 GLN A C 1
ATOM 873 O O . GLN A 1 106 ? 10.675 -16.953 -13.189 1.00 91.88 106 GLN A O 1
ATOM 878 N N . ALA A 1 107 ? 11.878 -15.434 -12.078 1.00 92.56 107 ALA A N 1
ATOM 879 C CA . ALA A 1 107 ? 13.003 -16.344 -11.832 1.00 92.56 107 ALA A CA 1
ATOM 880 C C . ALA A 1 107 ? 12.617 -17.582 -10.992 1.00 92.56 107 ALA A C 1
ATOM 882 O O . ALA A 1 107 ? 13.233 -18.637 -11.118 1.00 92.56 107 ALA A O 1
ATOM 883 N N . GLN A 1 108 ? 11.600 -17.468 -10.132 1.00 92.19 108 GLN A N 1
ATOM 884 C CA . GLN A 1 108 ? 11.061 -18.582 -9.338 1.00 92.19 108 GLN A CA 1
ATOM 885 C C . GLN A 1 108 ? 9.942 -19.348 -10.059 1.00 92.19 108 GLN A C 1
ATOM 887 O O . GLN A 1 108 ? 9.568 -20.441 -9.625 1.00 92.19 108 GLN A O 1
ATOM 892 N N . LYS A 1 109 ? 9.378 -18.760 -11.117 1.00 90.19 109 LYS A N 1
ATOM 893 C CA . LYS A 1 109 ? 8.233 -19.251 -11.889 1.00 90.19 109 LYS A CA 1
ATOM 894 C C . LYS A 1 109 ? 8.513 -19.089 -13.388 1.00 90.19 109 LYS A C 1
ATOM 896 O O . LYS A 1 109 ? 7.820 -18.320 -14.047 1.00 90.19 109 LYS A O 1
ATOM 901 N N . PRO A 1 110 ? 9.520 -19.795 -13.933 1.00 85.56 110 PRO A N 1
ATOM 902 C CA . PRO A 1 110 ? 9.949 -19.602 -15.319 1.00 85.56 110 PRO A CA 1
ATOM 903 C C . PRO A 1 110 ? 8.846 -19.922 -16.341 1.00 85.56 110 PRO A C 1
ATOM 905 O O . PRO A 1 110 ? 8.837 -19.341 -17.420 1.00 85.56 110 PRO A O 1
ATOM 908 N N . ASP A 1 111 ? 7.891 -20.783 -15.977 1.00 88.88 111 ASP A N 1
ATOM 909 C CA . ASP A 1 111 ? 6.738 -21.142 -16.813 1.00 88.88 111 ASP A CA 1
ATOM 910 C C . ASP A 1 111 ? 5.650 -20.046 -16.858 1.00 88.88 111 ASP A C 1
ATOM 912 O O . ASP A 1 111 ? 4.757 -20.090 -17.699 1.00 88.88 111 ASP A O 1
ATOM 916 N N . GLU A 1 112 ? 5.714 -19.052 -15.964 1.00 85.62 112 GLU A N 1
ATOM 917 C CA . GLU A 1 112 ? 4.839 -17.872 -15.932 1.00 85.62 112 GLU A CA 1
ATOM 918 C C . GLU A 1 112 ? 5.599 -16.652 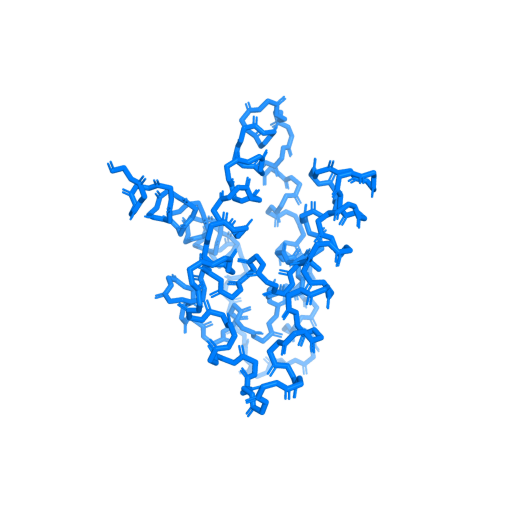-16.488 1.00 85.62 112 GLU A C 1
ATOM 920 O O . GLU A 1 112 ? 5.739 -15.643 -15.801 1.00 85.62 112 GLU A O 1
ATOM 925 N N . ALA A 1 113 ? 6.155 -16.745 -17.700 1.00 84.00 113 ALA A N 1
ATOM 926 C CA . ALA A 1 113 ? 6.872 -15.631 -18.323 1.00 84.00 113 ALA A CA 1
ATOM 927 C C . ALA A 1 113 ? 5.909 -14.534 -18.811 1.00 84.00 113 ALA A C 1
ATOM 929 O O . ALA A 1 113 ? 4.918 -14.819 -19.485 1.00 84.00 113 ALA A O 1
ATOM 930 N N . PHE A 1 114 ? 6.222 -13.277 -18.503 1.00 88.75 114 PHE A N 1
ATOM 931 C CA . PHE A 1 114 ? 5.471 -12.100 -18.944 1.00 88.75 114 PHE A CA 1
ATOM 932 C C . PHE A 1 114 ? 6.425 -10.932 -19.232 1.00 88.75 114 PHE A C 1
ATOM 934 O O . PHE A 1 114 ? 7.612 -10.980 -18.906 1.00 88.75 114 PHE A O 1
ATOM 941 N N . ASP A 1 115 ? 5.907 -9.884 -19.871 1.00 92.56 115 ASP A N 1
ATOM 942 C CA . ASP A 1 115 ? 6.656 -8.654 -20.123 1.00 92.56 115 ASP A CA 1
ATOM 943 C C . ASP A 1 115 ? 6.747 -7.821 -18.836 1.00 92.56 115 ASP A C 1
ATOM 945 O O . ASP A 1 115 ? 5.784 -7.180 -18.414 1.00 92.56 115 ASP A O 1
ATOM 949 N N . ILE A 1 116 ? 7.909 -7.854 -18.184 1.00 92.50 116 ILE A N 1
ATOM 950 C CA . ILE A 1 116 ? 8.132 -7.154 -16.915 1.00 92.50 116 ILE A CA 1
ATOM 951 C C . ILE A 1 116 ? 7.927 -5.644 -17.072 1.00 92.50 116 ILE A C 1
ATOM 953 O O . ILE A 1 116 ? 7.295 -5.042 -16.207 1.00 92.50 116 ILE A O 1
ATOM 957 N N . GLU A 1 117 ? 8.410 -5.031 -18.155 1.00 94.12 117 GLU A N 1
ATOM 958 C CA . GLU A 1 117 ? 8.342 -3.577 -18.336 1.00 94.12 117 GLU A CA 1
ATOM 959 C C . GLU A 1 117 ? 6.890 -3.113 -18.490 1.00 94.12 117 GLU A C 1
ATOM 961 O O . GLU A 1 117 ? 6.461 -2.172 -17.812 1.00 94.12 117 GLU A O 1
ATOM 966 N N . ALA A 1 118 ? 6.105 -3.831 -19.300 1.00 93.06 118 ALA A N 1
ATOM 967 C CA . ALA A 1 118 ? 4.676 -3.567 -19.443 1.00 93.06 118 ALA A CA 1
ATOM 968 C C . ALA A 1 118 ? 3.941 -3.706 -18.097 1.00 93.06 118 ALA A C 1
ATOM 970 O O . ALA A 1 118 ? 3.207 -2.802 -17.687 1.00 93.06 118 ALA A O 1
ATOM 971 N N . TYR A 1 119 ? 4.205 -4.785 -17.351 1.00 92.56 119 TYR A N 1
ATOM 972 C CA . TYR A 1 119 ? 3.585 -5.003 -16.041 1.00 92.56 119 TYR A CA 1
ATOM 973 C C . TYR A 1 119 ? 4.008 -3.958 -14.999 1.00 92.56 119 TYR A C 1
ATOM 975 O O . TYR A 1 119 ? 3.193 -3.574 -14.162 1.00 92.56 119 TYR A O 1
ATOM 983 N N . VAL A 1 120 ? 5.247 -3.457 -15.027 1.00 94.81 120 VAL A N 1
ATOM 984 C CA . VAL A 1 120 ? 5.680 -2.369 -14.132 1.00 94.81 120 VAL A CA 1
ATOM 985 C C . VAL A 1 120 ? 4.810 -1.129 -14.330 1.00 94.81 120 VAL A C 1
ATOM 987 O O . VAL A 1 120 ? 4.369 -0.529 -13.344 1.00 94.81 120 VAL A O 1
ATOM 990 N N . LEU A 1 121 ? 4.553 -0.753 -15.586 1.00 94.25 121 LEU A N 1
ATOM 991 C CA . LEU A 1 121 ? 3.721 0.402 -15.919 1.00 94.25 121 LEU A CA 1
ATOM 992 C C . LEU A 1 121 ? 2.268 0.185 -15.487 1.00 94.25 121 LEU A C 1
ATOM 994 O O . LEU A 1 121 ? 1.729 1.014 -14.754 1.00 94.25 121 LEU A O 1
ATOM 998 N N . GLU A 1 122 ? 1.669 -0.949 -15.850 1.00 92.38 122 GLU A N 1
ATOM 999 C CA . GLU A 1 122 ? 0.276 -1.256 -15.503 1.00 92.38 122 GLU A CA 1
ATOM 1000 C C . GLU A 1 122 ? 0.045 -1.291 -13.991 1.00 92.38 122 GLU A C 1
ATOM 1002 O O . GLU A 1 122 ? -0.900 -0.693 -13.476 1.00 92.38 122 GLU A O 1
ATOM 1007 N N . ILE A 1 123 ? 0.928 -1.959 -13.249 1.00 92.44 123 ILE A N 1
ATOM 1008 C CA . ILE A 1 123 ? 0.806 -2.088 -11.795 1.00 92.44 123 ILE A CA 1
ATOM 1009 C C . ILE A 1 123 ? 0.958 -0.728 -11.118 1.00 92.44 123 ILE A C 1
ATOM 1011 O O . ILE A 1 123 ? 0.224 -0.430 -10.169 1.00 92.44 123 ILE A O 1
ATOM 1015 N N . TYR A 1 124 ? 1.889 0.102 -11.596 1.00 94.06 124 TYR A N 1
ATOM 1016 C CA . TYR A 1 124 ? 2.028 1.468 -11.108 1.00 94.06 124 TYR A CA 1
ATOM 1017 C C . TYR A 1 124 ? 0.746 2.271 -11.359 1.00 94.06 124 TYR A C 1
ATOM 1019 O O . TYR A 1 124 ? 0.213 2.880 -10.429 1.00 94.06 124 TYR A O 1
ATOM 1027 N N . ASP A 1 125 ? 0.196 2.214 -12.571 1.00 92.88 125 ASP A N 1
ATOM 1028 C CA . ASP A 1 125 ? -1.020 2.943 -12.928 1.00 92.88 125 ASP A CA 1
ATOM 1029 C C . ASP A 1 125 ? -2.235 2.468 -12.126 1.00 92.88 125 ASP A C 1
ATOM 1031 O O . ASP A 1 125 ? -2.980 3.296 -11.588 1.00 92.88 125 ASP A O 1
ATOM 1035 N N . TYR A 1 126 ? -2.414 1.156 -11.954 1.00 92.38 126 TYR A N 1
ATOM 1036 C CA . TYR A 1 126 ? -3.463 0.599 -11.098 1.00 92.38 126 TYR A CA 1
ATOM 1037 C C . TYR A 1 126 ? -3.319 1.050 -9.652 1.00 92.38 126 TYR A C 1
ATOM 1039 O O . TYR A 1 126 ? -4.313 1.419 -9.021 1.00 92.38 126 TYR A O 1
ATOM 1047 N N . PHE A 1 127 ? -2.096 1.08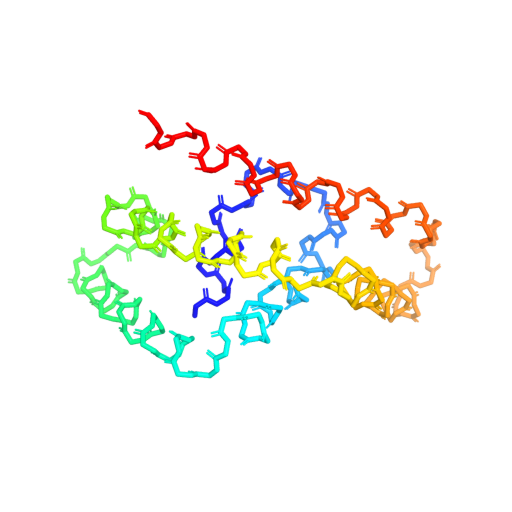6 -9.129 1.00 93.75 127 PHE A N 1
ATOM 1048 C CA . PHE A 1 127 ? -1.840 1.588 -7.788 1.00 93.75 127 PHE A CA 1
ATOM 1049 C C . PHE A 1 127 ? -2.220 3.067 -7.651 1.00 93.75 127 PHE A C 1
ATOM 1051 O O . PHE A 1 127 ? -2.957 3.429 -6.730 1.00 93.75 127 PHE A O 1
ATOM 1058 N N . ILE A 1 128 ? -1.809 3.920 -8.592 1.00 94.69 128 ILE A N 1
ATOM 1059 C CA . ILE A 1 128 ? -2.175 5.343 -8.591 1.00 94.69 128 ILE A CA 1
ATOM 1060 C C . ILE A 1 128 ? -3.692 5.533 -8.701 1.00 94.69 128 ILE A C 1
ATOM 1062 O O . ILE A 1 128 ? -4.266 6.357 -7.982 1.00 94.69 128 ILE A O 1
ATOM 1066 N N . GLN A 1 129 ? -4.363 4.771 -9.564 1.00 93.19 129 GLN A N 1
ATOM 1067 C CA . GLN A 1 129 ? -5.820 4.815 -9.682 1.00 93.19 129 GLN A CA 1
ATOM 1068 C C . GLN A 1 129 ? -6.514 4.357 -8.397 1.00 93.19 129 GLN A C 1
ATOM 1070 O O . GLN A 1 129 ? -7.483 4.990 -7.978 1.00 93.19 129 GLN A O 1
ATOM 1075 N N . ALA A 1 130 ? -6.021 3.299 -7.751 1.00 92.75 130 ALA A N 1
ATOM 1076 C CA . ALA A 1 130 ? -6.561 2.801 -6.491 1.00 92.75 130 ALA A CA 1
ATOM 1077 C C . ALA A 1 130 ? -6.470 3.860 -5.383 1.00 92.75 130 ALA A C 1
ATOM 1079 O O . ALA A 1 130 ? -7.450 4.087 -4.669 1.00 92.75 130 ALA A O 1
ATOM 1080 N N . LEU A 1 131 ? -5.329 4.556 -5.278 1.00 94.12 131 LEU A N 1
ATOM 1081 C CA . LEU A 1 131 ? -5.154 5.661 -4.331 1.00 94.12 131 LEU A CA 1
ATOM 1082 C C . LEU A 1 131 ? -6.170 6.779 -4.584 1.00 94.12 131 LEU A C 1
ATOM 1084 O O . LEU A 1 131 ? -6.861 7.196 -3.656 1.00 94.12 131 LEU A O 1
ATOM 1088 N N . LYS A 1 132 ? -6.305 7.232 -5.838 1.00 93.31 132 LYS A N 1
ATOM 1089 C CA . LYS A 1 132 ? -7.262 8.288 -6.213 1.00 93.31 132 LYS A CA 1
ATOM 1090 C C . LYS A 1 132 ? -8.703 7.891 -5.891 1.00 93.31 132 LYS A C 1
ATOM 1092 O O . LYS A 1 132 ? -9.394 8.634 -5.203 1.00 93.31 132 LYS A O 1
ATOM 1097 N N . LYS A 1 133 ? -9.130 6.692 -6.304 1.00 91.25 133 LYS A N 1
ATOM 1098 C CA . LYS A 1 133 ? -10.488 6.183 -6.046 1.00 91.25 133 LYS A CA 1
ATOM 1099 C C . LYS A 1 133 ? -10.799 6.102 -4.551 1.00 91.25 133 LYS A C 1
ATOM 1101 O O . LYS A 1 133 ? -11.894 6.471 -4.142 1.00 91.25 133 LYS A O 1
ATOM 1106 N N . ASN A 1 134 ? -9.843 5.658 -3.731 1.00 91.06 134 ASN A N 1
ATOM 1107 C CA . ASN A 1 134 ? -10.024 5.612 -2.280 1.00 91.06 134 ASN A CA 1
ATOM 1108 C C . ASN A 1 134 ? -10.136 7.017 -1.653 1.00 91.06 134 ASN A C 1
ATOM 1110 O O . ASN A 1 134 ? -10.927 7.226 -0.732 1.00 91.06 134 ASN A O 1
ATOM 1114 N N . LEU A 1 135 ? -9.373 7.990 -2.160 1.00 91.31 135 LEU A N 1
ATOM 1115 C CA . LEU A 1 135 ? -9.467 9.382 -1.717 1.00 91.31 135 LEU A CA 1
ATOM 1116 C C . LEU A 1 135 ? -10.801 10.026 -2.110 1.00 91.31 135 LEU A C 1
ATOM 1118 O O . LEU A 1 135 ? -11.374 10.766 -1.314 1.00 91.31 135 LEU A O 1
ATOM 1122 N N . ASP A 1 136 ? -11.299 9.727 -3.308 1.00 88.12 136 ASP A N 1
ATOM 1123 C CA . ASP A 1 136 ? -12.562 10.265 -3.811 1.00 88.12 136 ASP A CA 1
ATOM 1124 C C . ASP A 1 136 ? -13.787 9.633 -3.136 1.00 88.12 136 ASP A C 1
ATOM 1126 O O . ASP A 1 136 ? -14.791 10.313 -2.957 1.00 88.12 136 ASP A O 1
ATOM 1130 N N . SER A 1 137 ? -13.707 8.376 -2.686 1.00 82.25 137 SER A N 1
ATOM 1131 C CA . SER A 1 137 ? -14.822 7.694 -2.009 1.00 82.25 137 SER A CA 1
ATOM 1132 C C . SER A 1 137 ? -15.138 8.223 -0.600 1.00 82.25 137 SER A C 1
ATOM 1134 O O . SER A 1 137 ? -16.027 7.690 0.058 1.00 82.25 137 SER A O 1
ATOM 1136 N N . HIS A 1 138 ? -14.376 9.206 -0.113 1.00 66.06 138 HIS A N 1
ATOM 1137 C CA . HIS A 1 138 ? -14.529 9.828 1.207 1.00 66.06 138 HIS A CA 1
ATOM 1138 C C . HIS A 1 138 ? -14.754 11.354 1.118 1.00 66.06 138 HIS A C 1
ATOM 1140 O O . HIS A 1 138 ? -14.624 12.044 2.132 1.00 66.06 138 HIS A O 1
ATOM 1146 N N . LYS A 1 139 ? -15.054 11.878 -0.080 1.00 55.72 139 LYS A N 1
ATOM 1147 C CA . LYS A 1 139 ? -15.553 13.247 -0.299 1.00 55.72 139 LYS A CA 1
ATOM 1148 C C . LYS A 1 139 ? -17.067 13.294 -0.132 1.00 55.72 139 LYS A C 1
ATOM 1150 O O . LYS A 1 139 ? -17.539 14.317 0.406 1.00 55.72 139 LYS A O 1
#

Sequence (139 aa):
MGRFFVYALEGYLNEPIIRRAIYRVLAVSTEEMLGKKTFNSYTQKITEILKKGAKEGLSYNKVMEEKVSKETTHEIIKLYWEKMQKTPSFEKQLKNQIDAALTKYQAQKPDEAFDIEAYVLEIYDYFIQALKKNLDSHK